Protein AF-A0A1I7JAF0-F1 (afdb_monomer_lite)

Structure (mmCIF, N/CA/C/O backbone):
data_AF-A0A1I7JAF0-F1
#
_entry.id   AF-A0A1I7JAF0-F1
#
loop_
_atom_site.group_PDB
_atom_site.id
_atom_site.type_symbol
_atom_site.label_atom_id
_atom_site.label_alt_id
_atom_site.label_comp_id
_atom_site.label_asym_id
_atom_site.label_entity_id
_atom_site.label_seq_id
_atom_site.pdbx_PDB_ins_code
_atom_site.Cartn_x
_atom_site.Cartn_y
_atom_site.Cartn_z
_atom_site.occupancy
_atom_site.B_iso_or_equiv
_atom_site.auth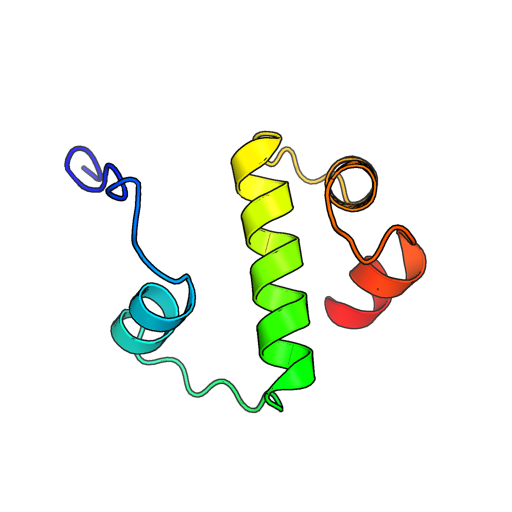_seq_id
_atom_site.auth_comp_id
_atom_site.auth_asym_id
_atom_site.auth_atom_id
_atom_site.pdbx_PDB_model_num
ATOM 1 N N . MET A 1 1 ? -17.197 -5.610 15.827 1.00 39.81 1 MET A N 1
ATOM 2 C CA . MET A 1 1 ? -16.860 -4.332 16.495 1.00 39.81 1 MET A CA 1
ATOM 3 C C . MET A 1 1 ? -15.345 -4.176 16.507 1.00 39.81 1 MET A C 1
ATOM 5 O O . MET A 1 1 ? -14.690 -4.805 17.323 1.00 39.81 1 MET A O 1
ATOM 9 N N . PHE A 1 2 ? -14.781 -3.379 15.596 1.00 40.34 2 PHE A N 1
ATOM 10 C CA . PHE A 1 2 ? -13.341 -3.056 15.538 1.00 40.34 2 PHE A CA 1
ATOM 11 C C . PHE A 1 2 ? -12.994 -1.855 16.439 1.00 40.34 2 PHE A C 1
ATOM 13 O O . PHE A 1 2 ? -12.259 -0.957 16.047 1.00 40.34 2 PHE A O 1
ATOM 20 N N . GLN A 1 3 ? -13.592 -1.777 17.630 1.00 45.66 3 GLN A N 1
ATOM 21 C CA . GLN A 1 3 ? -13.504 -0.576 18.473 1.00 45.66 3 GLN A CA 1
ATOM 22 C C . GLN A 1 3 ? -12.215 -0.490 19.306 1.00 45.66 3 GLN A C 1
ATOM 24 O O . GLN A 1 3 ? -11.937 0.565 19.861 1.00 45.66 3 GLN A O 1
ATOM 2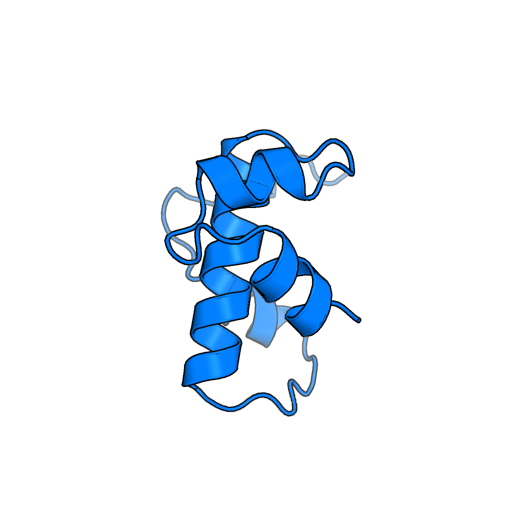9 N N . ASN A 1 4 ? -11.389 -1.545 19.321 1.00 43.22 4 ASN A N 1
ATOM 30 C CA . ASN A 1 4 ? -10.139 -1.582 20.094 1.00 43.22 4 ASN A CA 1
ATOM 31 C C . ASN A 1 4 ? -8.869 -1.644 19.227 1.00 43.22 4 ASN A C 1
ATOM 33 O O . ASN A 1 4 ? -7.768 -1.738 19.757 1.00 43.22 4 ASN A O 1
ATOM 37 N N . THR A 1 5 ? -8.987 -1.564 17.901 1.00 50.12 5 THR A N 1
ATOM 38 C CA . THR A 1 5 ? -7.846 -1.443 16.978 1.00 50.12 5 THR A CA 1
ATOM 39 C C . THR A 1 5 ? -7.525 0.023 16.714 1.00 50.12 5 THR A C 1
ATOM 41 O O . THR A 1 5 ? -7.351 0.432 15.568 1.00 50.12 5 THR A O 1
ATOM 44 N N . ILE A 1 6 ? -7.450 0.840 17.771 1.00 50.84 6 ILE A N 1
ATOM 45 C CA . ILE A 1 6 ? -6.674 2.076 17.676 1.00 50.84 6 ILE A CA 1
ATOM 46 C C . ILE A 1 6 ? -5.231 1.601 17.600 1.00 50.84 6 ILE A C 1
ATOM 48 O O . ILE A 1 6 ? -4.607 1.240 18.595 1.00 50.84 6 ILE A O 1
ATOM 52 N N . ILE A 1 7 ? -4.781 1.479 16.361 1.00 50.00 7 ILE A N 1
ATOM 53 C CA . ILE A 1 7 ? -3.412 1.244 15.955 1.00 50.00 7 ILE A CA 1
ATOM 54 C C . ILE A 1 7 ? -2.566 2.260 16.741 1.00 50.00 7 ILE A C 1
ATOM 56 O O . ILE A 1 7 ? -2.605 3.452 16.454 1.00 50.00 7 ILE A O 1
ATOM 60 N N . SER A 1 8 ? -1.912 1.787 17.813 1.00 47.72 8 SER A N 1
ATOM 61 C CA . SER A 1 8 ? -0.894 2.509 18.597 1.00 47.72 8 SER A CA 1
ATOM 62 C C . SER A 1 8 ? -0.007 3.316 17.652 1.00 47.72 8 SER A C 1
ATOM 64 O O . SER A 1 8 ? 0.278 2.805 16.587 1.00 47.72 8 SER A O 1
ATOM 66 N N . ASN A 1 9 ? 0.472 4.513 18.008 1.00 53.09 9 ASN A N 1
ATOM 67 C CA . ASN A 1 9 ? 1.325 5.345 17.131 1.00 53.09 9 ASN A CA 1
ATOM 68 C C . ASN A 1 9 ? 2.618 4.659 16.628 1.00 53.09 9 ASN A C 1
ATOM 70 O O . ASN A 1 9 ? 3.294 5.195 15.756 1.00 53.09 9 ASN A O 1
ATOM 74 N N . GLU A 1 10 ? 2.935 3.468 17.133 1.00 61.00 10 GLU A N 1
ATOM 75 C CA . GLU A 1 10 ? 3.769 2.489 16.442 1.00 61.00 10 GLU A CA 1
ATOM 76 C C . GLU A 1 10 ? 2.979 1.200 16.192 1.00 61.00 10 GLU A C 1
ATOM 78 O O . GLU A 1 10 ? 2.653 0.460 17.132 1.00 61.00 10 GLU A O 1
ATOM 83 N N . PRO A 1 11 ? 2.753 0.874 14.913 1.00 56.56 11 PRO A N 1
ATOM 84 C CA . PRO A 1 11 ? 2.981 -0.491 14.476 1.00 56.56 11 PRO A CA 1
ATOM 85 C C . PRO A 1 11 ? 3.485 -0.450 13.036 1.00 56.56 11 PRO A C 1
ATOM 87 O O . PRO A 1 11 ? 2.779 -0.033 12.116 1.00 56.56 11 PRO A O 1
ATOM 90 N N . SER A 1 12 ? 4.714 -0.901 12.809 1.00 68.12 12 SER A N 1
ATOM 91 C CA . SER A 1 12 ? 5.173 -1.062 11.434 1.00 68.12 12 SER A CA 1
ATOM 92 C C . SER A 1 12 ? 4.104 -1.832 10.651 1.00 68.12 12 SER A C 1
ATOM 94 O O . SER A 1 12 ? 3.619 -2.872 11.106 1.00 68.12 12 SER A O 1
ATOM 96 N N . ILE A 1 13 ? 3.687 -1.302 9.499 1.00 71.50 13 ILE A N 1
ATOM 97 C CA . ILE A 1 13 ? 2.729 -1.959 8.596 1.00 71.50 13 ILE A CA 1
ATOM 98 C C . ILE A 1 13 ? 3.160 -3.414 8.331 1.00 71.50 13 ILE A C 1
ATOM 100 O O . ILE A 1 13 ? 2.334 -4.307 8.180 1.00 71.50 13 ILE A O 1
ATOM 104 N N . TYR A 1 14 ? 4.464 -3.672 8.412 1.00 68.88 14 TYR A N 1
ATOM 105 C CA . TYR A 1 14 ? 5.078 -4.991 8.458 1.00 68.88 14 TYR A CA 1
ATOM 106 C C . TYR A 1 14 ? 4.514 -5.940 9.534 1.00 68.88 14 TYR A C 1
ATOM 108 O O . TYR A 1 14 ? 4.195 -7.088 9.237 1.00 68.88 14 TYR A O 1
ATOM 116 N N . LYS A 1 15 ? 4.353 -5.494 10.788 1.00 73.69 15 LYS A N 1
ATOM 117 C CA . LYS A 1 15 ? 3.755 -6.308 11.860 1.00 73.69 15 LYS A CA 1
ATOM 118 C C . LYS A 1 15 ? 2.296 -6.636 11.554 1.00 73.69 15 LYS A C 1
ATOM 120 O O . LYS A 1 15 ? 1.875 -7.765 11.786 1.00 73.69 15 LYS A O 1
ATOM 125 N N . PHE A 1 16 ? 1.555 -5.672 11.011 1.00 77.38 16 PHE A N 1
ATOM 126 C CA . PHE A 1 16 ? 0.180 -5.885 10.567 1.00 77.38 16 PHE A CA 1
ATOM 127 C C . PHE A 1 16 ? 0.118 -6.924 9.438 1.00 77.38 16 PHE A C 1
ATOM 129 O O . PHE A 1 16 ? -0.644 -7.882 9.523 1.00 77.38 16 PHE A O 1
ATOM 136 N N . PHE A 1 17 ? 0.987 -6.809 8.435 1.00 74.88 17 PHE A N 1
ATOM 137 C CA . PHE A 1 17 ? 1.109 -7.782 7.351 1.00 74.88 17 PHE A CA 1
ATOM 138 C C . PHE A 1 17 ? 1.471 -9.189 7.828 1.00 74.88 17 PHE A C 1
ATOM 140 O O . PHE A 1 17 ? 0.829 -10.147 7.402 1.00 74.88 17 PHE A O 1
ATOM 147 N N . ASN A 1 18 ? 2.413 -9.319 8.764 1.00 73.00 18 ASN A N 1
ATOM 148 C CA . ASN A 1 18 ? 2.752 -10.612 9.359 1.00 73.00 18 ASN A CA 1
ATOM 149 C C . ASN A 1 18 ? 1.582 -11.214 10.149 1.00 73.00 18 ASN A C 1
ATOM 151 O O . ASN A 1 18 ? 1.366 -12.420 10.098 1.00 73.00 18 ASN A O 1
ATOM 155 N N . GLN A 1 19 ? 0.808 -10.395 10.869 1.00 82.94 19 GLN A N 1
ATOM 156 C CA . GLN A 1 19 ? -0.373 -10.862 11.606 1.00 82.94 19 GLN A CA 1
ATOM 157 C C . GLN A 1 19 ? -1.501 -11.332 10.687 1.00 82.94 19 GLN A C 1
ATOM 159 O O . GLN A 1 19 ? -2.238 -12.244 11.051 1.00 82.94 19 GLN A O 1
ATOM 164 N N . LEU A 1 20 ? -1.634 -10.725 9.507 1.00 81.31 20 LEU A N 1
ATOM 165 C CA . LEU A 1 20 ? -2.606 -11.147 8.503 1.00 81.31 20 LEU A CA 1
ATOM 166 C C . LEU A 1 20 ? -2.252 -12.490 7.849 1.00 81.31 20 LEU A C 1
ATOM 168 O O . LEU A 1 20 ? -3.099 -13.056 7.165 1.00 81.31 20 LEU A O 1
ATOM 172 N N . ASN A 1 21 ? -1.038 -13.007 8.084 1.00 76.25 21 ASN A N 1
ATOM 173 C CA . ASN A 1 21 ? -0.557 -14.284 7.559 1.00 76.25 21 ASN A CA 1
ATOM 174 C C . ASN A 1 21 ? -0.704 -14.390 6.029 1.00 76.25 21 ASN A C 1
ATOM 176 O O . ASN A 1 21 ? -1.086 -15.431 5.496 1.00 76.25 21 ASN A O 1
ATOM 180 N N . PHE A 1 22 ? -0.444 -13.280 5.331 1.00 75.94 22 PHE A N 1
ATOM 181 C CA . PHE A 1 22 ? -0.382 -13.250 3.875 1.00 75.94 22 PHE A CA 1
ATOM 182 C C . PHE A 1 22 ? 1.043 -13.518 3.403 1.00 75.94 22 PHE A C 1
ATOM 184 O O . PHE A 1 22 ? 1.984 -12.845 3.830 1.00 75.94 22 PHE A O 1
ATOM 191 N N . ASP A 1 23 ? 1.185 -14.432 2.447 1.00 73.25 23 ASP A N 1
ATOM 192 C CA . ASP A 1 23 ? 2.434 -14.620 1.719 1.00 73.25 23 ASP A CA 1
ATOM 193 C C . ASP A 1 23 ? 2.603 -13.482 0.702 1.00 73.25 23 ASP A C 1
ATOM 195 O O . ASP A 1 23 ? 2.163 -13.553 -0.448 1.00 73.25 23 ASP A O 1
ATOM 199 N N . PHE A 1 24 ? 3.220 -12.379 1.131 1.00 75.06 24 PHE A N 1
ATOM 200 C CA . PHE A 1 24 ? 3.590 -11.300 0.220 1.00 75.06 24 PHE A CA 1
ATOM 201 C C . PHE A 1 24 ? 4.797 -11.728 -0.616 1.00 75.06 24 PHE A C 1
ATOM 203 O O . PHE A 1 24 ? 5.940 -11.631 -0.174 1.00 75.06 24 PHE A O 1
ATOM 210 N N . TYR A 1 25 ? 4.561 -12.128 -1.865 1.00 85.00 25 TYR A N 1
ATOM 211 C CA . TYR A 1 25 ? 5.616 -12.362 -2.860 1.00 85.00 25 TYR A CA 1
ATOM 212 C C . TYR A 1 25 ? 6.177 -11.042 -3.419 1.00 85.00 25 TYR A C 1
ATOM 214 O O . TYR A 1 25 ? 6.253 -10.828 -4.628 1.00 85.00 25 TYR A O 1
ATOM 222 N N . LEU A 1 26 ? 6.533 -10.125 -2.519 1.00 84.12 26 LEU A N 1
ATOM 223 C CA . LEU A 1 26 ? 7.069 -8.807 -2.823 1.00 84.12 26 LEU A CA 1
ATOM 224 C C . LEU A 1 26 ? 8.516 -8.719 -2.344 1.00 84.12 26 LEU A C 1
ATOM 226 O O . LEU A 1 26 ? 8.864 -9.132 -1.242 1.00 84.12 26 LEU A O 1
ATOM 230 N N . THR A 1 27 ? 9.367 -8.123 -3.167 1.00 89.50 27 THR A N 1
ATOM 231 C CA . THR A 1 27 ? 10.733 -7.768 -2.773 1.00 89.50 27 THR A CA 1
ATOM 232 C C . THR A 1 27 ? 10.724 -6.672 -1.700 1.00 89.50 27 THR A C 1
ATOM 234 O O . THR A 1 27 ? 9.779 -5.886 -1.603 1.00 89.50 27 THR A O 1
ATOM 237 N N . ASN A 1 28 ? 11.809 -6.542 -0.930 1.00 84.19 28 ASN A N 1
ATOM 238 C CA . ASN A 1 28 ? 11.929 -5.493 0.097 1.00 84.19 28 ASN A CA 1
ATOM 239 C C . ASN A 1 28 ? 11.628 -4.066 -0.429 1.00 84.19 28 ASN A C 1
ATOM 241 O O . ASN A 1 28 ? 10.909 -3.326 0.247 1.00 84.19 28 ASN A O 1
ATOM 245 N N . PRO A 1 29 ? 12.088 -3.653 -1.632 1.00 86.44 29 PRO A N 1
ATOM 246 C CA . PRO A 1 29 ? 11.703 -2.361 -2.205 1.00 86.44 29 PRO A CA 1
ATOM 247 C C . PRO A 1 29 ? 10.203 -2.232 -2.494 1.00 86.44 29 PRO A C 1
ATOM 249 O O . PRO A 1 29 ? 9.627 -1.166 -2.285 1.00 86.44 29 PRO A O 1
ATOM 252 N N . GLN A 1 30 ? 9.554 -3.305 -2.951 1.00 86.56 30 GLN A N 1
ATOM 253 C CA . GLN A 1 30 ? 8.112 -3.315 -3.211 1.00 86.56 30 GLN A CA 1
ATOM 254 C C . GLN A 1 30 ? 7.303 -3.236 -1.912 1.00 86.56 30 GLN A C 1
ATOM 256 O O . GLN A 1 30 ? 6.321 -2.499 -1.859 1.00 86.56 30 GLN A O 1
ATOM 261 N N . LEU A 1 31 ? 7.750 -3.906 -0.846 1.00 85.31 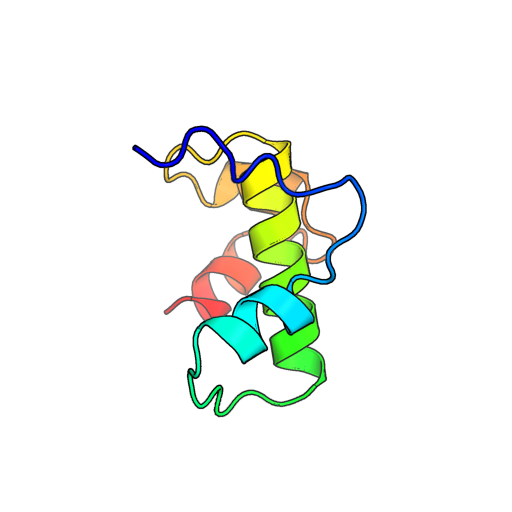31 LEU A N 1
ATOM 262 C CA . LEU A 1 31 ? 7.150 -3.784 0.487 1.00 85.31 31 LEU A CA 1
ATOM 263 C C . LEU A 1 31 ? 7.234 -2.348 1.014 1.00 85.31 31 LEU A C 1
ATOM 265 O O . LEU A 1 31 ? 6.240 -1.810 1.494 1.00 85.31 31 LEU A O 1
ATOM 269 N N . LYS A 1 32 ? 8.381 -1.681 0.839 1.00 84.19 32 LYS A N 1
ATOM 270 C CA . LYS A 1 32 ? 8.541 -0.264 1.199 1.00 84.19 32 LYS A CA 1
ATOM 271 C C . LYS A 1 32 ? 7.624 0.652 0.380 1.00 84.19 32 LYS A C 1
ATOM 273 O O . LYS A 1 32 ? 7.106 1.642 0.895 1.00 84.19 32 LYS A O 1
ATOM 278 N N . HIS A 1 33 ? 7.410 0.344 -0.900 1.00 87.00 33 HIS A N 1
ATOM 279 C CA . HIS A 1 33 ? 6.441 1.067 -1.725 1.00 87.00 33 HIS A CA 1
ATOM 280 C C . HIS A 1 33 ? 5.007 0.886 -1.225 1.00 87.00 33 HIS A C 1
ATOM 282 O O . HIS A 1 33 ? 4.288 1.878 -1.095 1.00 87.00 33 HIS A O 1
ATOM 288 N N . LEU A 1 34 ? 4.618 -0.347 -0.904 1.00 87.31 34 LEU A N 1
ATOM 289 C CA . LEU A 1 34 ? 3.306 -0.669 -0.353 1.00 87.31 34 LEU A CA 1
ATOM 290 C C . LEU A 1 34 ? 3.065 0.036 0.990 1.00 87.31 34 LEU A C 1
ATOM 292 O O . LEU A 1 34 ? 2.017 0.649 1.180 1.00 87.31 34 LEU A O 1
ATOM 296 N N . GLU A 1 35 ? 4.054 0.020 1.884 1.00 85.56 35 GLU A N 1
ATOM 297 C CA . GLU A 1 35 ? 4.012 0.723 3.169 1.00 85.56 35 GLU A CA 1
ATOM 298 C C . GLU A 1 35 ? 3.775 2.228 2.985 1.00 85.56 35 GLU A C 1
ATOM 300 O O . GLU A 1 35 ? 2.865 2.795 3.588 1.00 85.56 35 GLU A O 1
ATOM 305 N N . ASN A 1 36 ? 4.534 2.874 2.096 1.00 85.81 36 ASN A N 1
ATOM 306 C CA . ASN A 1 36 ? 4.365 4.295 1.790 1.00 85.81 36 ASN A CA 1
ATOM 307 C C . ASN A 1 36 ? 2.966 4.622 1.247 1.00 85.81 36 ASN A C 1
ATOM 309 O O . ASN A 1 36 ? 2.384 5.646 1.604 1.00 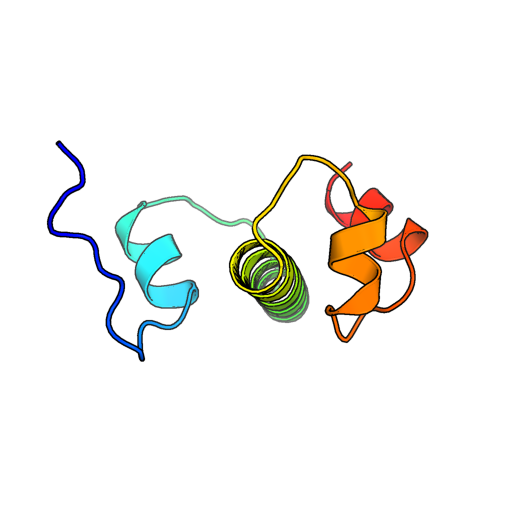85.81 36 ASN A O 1
ATOM 313 N N . ILE A 1 37 ? 2.433 3.761 0.378 1.00 88.06 37 ILE A N 1
ATOM 314 C CA . ILE A 1 37 ? 1.103 3.915 -0.214 1.00 88.06 37 ILE A CA 1
ATOM 315 C C . ILE A 1 37 ? 0.013 3.803 0.865 1.00 88.06 37 ILE A C 1
ATOM 317 O O . ILE A 1 37 ? -0.875 4.652 0.924 1.00 88.06 37 ILE A O 1
ATOM 321 N N . ILE A 1 38 ? 0.092 2.805 1.748 1.00 86.81 38 ILE A N 1
ATOM 322 C CA . ILE A 1 38 ? -0.884 2.611 2.831 1.00 86.81 38 ILE A CA 1
ATOM 323 C C . ILE A 1 38 ? -0.793 3.735 3.866 1.00 86.81 38 ILE A C 1
ATOM 325 O O . ILE A 1 38 ? -1.823 4.272 4.267 1.00 86.81 38 ILE A O 1
ATOM 329 N N . ASN A 1 39 ? 0.414 4.156 4.249 1.00 86.31 39 ASN A N 1
ATOM 330 C CA . ASN A 1 39 ? 0.600 5.293 5.153 1.00 86.31 39 ASN A CA 1
ATOM 331 C C . ASN A 1 39 ? -0.021 6.577 4.586 1.00 86.31 39 ASN A C 1
ATOM 333 O O . ASN A 1 39 ? -0.716 7.296 5.305 1.00 86.31 39 ASN A O 1
ATOM 337 N N . ALA A 1 40 ? 0.166 6.846 3.290 1.00 86.38 40 ALA A N 1
ATOM 338 C CA . ALA A 1 40 ? -0.465 7.976 2.612 1.00 86.38 40 ALA A CA 1
ATOM 339 C C . ALA A 1 40 ? -2.001 7.849 2.583 1.00 86.38 40 ALA A C 1
ATOM 341 O O . ALA A 1 40 ? -2.702 8.823 2.859 1.00 86.38 40 ALA A O 1
ATOM 342 N N . MET A 1 41 ? -2.529 6.648 2.318 1.00 87.44 41 MET A N 1
ATOM 343 C CA . MET A 1 41 ? -3.970 6.368 2.358 1.00 87.44 41 MET A CA 1
ATOM 344 C C . MET A 1 41 ? -4.584 6.637 3.734 1.00 87.44 41 MET A C 1
ATOM 346 O O . MET A 1 41 ? -5.617 7.300 3.826 1.00 87.44 41 MET A O 1
ATOM 350 N N . ILE A 1 42 ? -3.952 6.143 4.800 1.00 86.12 42 ILE A N 1
ATOM 351 C CA . ILE A 1 42 ? -4.420 6.337 6.176 1.00 86.12 42 ILE A CA 1
ATOM 352 C C . ILE A 1 42 ? -4.339 7.818 6.554 1.00 86.12 42 ILE A C 1
ATOM 354 O O . ILE A 1 42 ? -5.317 8.371 7.049 1.00 86.12 42 ILE A O 1
ATOM 358 N N . SER A 1 43 ? -3.215 8.479 6.260 1.00 84.81 43 SER A N 1
ATOM 359 C CA . SER A 1 43 ? -2.986 9.881 6.642 1.00 84.81 43 SER A CA 1
ATOM 360 C C . SER A 1 43 ? -3.963 10.849 5.976 1.00 84.81 43 SER A C 1
ATOM 362 O O . SER A 1 43 ? -4.387 11.820 6.598 1.00 84.81 43 SER A O 1
ATOM 364 N N . LYS A 1 44 ? -4.334 10.602 4.713 1.00 84.19 44 LYS A N 1
ATOM 365 C CA . LYS A 1 44 ? -5.320 11.427 3.999 1.00 84.19 44 LYS A CA 1
ATOM 366 C C . LYS A 1 44 ? -6.765 11.096 4.391 1.00 84.19 44 LYS A C 1
ATOM 368 O O . LYS A 1 44 ? -7.635 11.949 4.241 1.00 84.19 44 LYS A O 1
ATOM 373 N N . GLY A 1 45 ? -7.024 9.867 4.843 1.00 83.81 45 GLY A N 1
ATOM 374 C CA . GLY A 1 45 ? -8.366 9.293 4.930 1.00 83.81 45 GLY A CA 1
ATOM 375 C C . GLY A 1 45 ? -8.835 8.804 3.559 1.00 83.81 45 GLY A C 1
ATOM 376 O O . GLY A 1 45 ? -9.482 9.533 2.810 1.00 83.81 45 GLY A O 1
ATOM 377 N N . PHE A 1 46 ? -8.463 7.572 3.209 1.00 83.00 46 PHE A N 1
ATOM 378 C CA . PHE A 1 46 ? -8.679 7.014 1.875 1.00 83.00 46 PHE A CA 1
ATOM 379 C C . PHE A 1 46 ? -10.139 7.097 1.409 1.00 83.00 46 PHE A C 1
ATOM 381 O O . PHE A 1 46 ? -11.050 6.578 2.048 1.00 83.00 46 PHE A O 1
ATOM 388 N N . ASN A 1 47 ? -10.334 7.708 0.240 1.00 87.25 47 ASN A N 1
ATOM 389 C CA . ASN A 1 47 ? -11.636 7.936 -0.393 1.00 87.25 47 ASN A CA 1
ATOM 390 C C . ASN A 1 47 ? -11.755 7.264 -1.779 1.00 87.25 47 ASN A C 1
ATOM 392 O O . ASN A 1 47 ? -12.642 7.609 -2.558 1.00 87.25 47 ASN A O 1
ATOM 396 N N . GLY A 1 48 ? -10.829 6.361 -2.129 1.00 84.00 48 GLY A N 1
ATOM 397 C CA . GLY A 1 48 ? -10.768 5.721 -3.448 1.00 84.00 48 GLY A CA 1
ATOM 398 C C . GLY A 1 48 ? -9.918 6.448 -4.499 1.00 84.00 48 GLY A C 1
ATOM 399 O O . GLY A 1 48 ? -9.661 5.883 -5.562 1.00 84.00 48 GLY A O 1
ATOM 400 N N . LYS A 1 49 ? -9.446 7.677 -4.247 1.00 88.62 49 LYS A N 1
ATOM 401 C CA . LYS A 1 49 ? -8.689 8.459 -5.238 1.00 88.62 49 LYS A CA 1
ATOM 402 C C . LYS A 1 49 ? -7.179 8.276 -5.096 1.00 88.62 49 LYS A C 1
ATOM 404 O O . LYS A 1 49 ? -6.565 8.701 -4.123 1.00 88.62 49 LYS A O 1
ATOM 409 N N . ILE A 1 50 ? -6.550 7.726 -6.137 1.00 87.19 50 ILE A N 1
ATOM 410 C CA . ILE A 1 50 ? -5.085 7.546 -6.192 1.00 87.19 50 ILE A CA 1
ATOM 411 C C . ILE A 1 50 ? -4.329 8.883 -6.253 1.00 87.19 50 ILE A C 1
ATOM 413 O O . ILE A 1 50 ? -3.191 8.963 -5.795 1.00 87.19 50 ILE A O 1
ATOM 417 N N . SER A 1 51 ? -4.945 9.940 -6.795 1.00 85.81 51 SER A N 1
ATOM 418 C CA . SER A 1 51 ? -4.376 11.297 -6.770 1.00 85.81 51 SER A CA 1
ATOM 419 C C . SER A 1 51 ? -4.049 11.746 -5.351 1.00 85.81 51 SER A C 1
ATOM 421 O O . SER A 1 51 ? -2.970 12.274 -5.109 1.00 85.81 51 SER A O 1
ATOM 423 N N . ASP A 1 52 ? -4.946 11.454 -4.417 1.00 84.00 52 ASP A N 1
ATOM 424 C CA . ASP A 1 52 ? -4.872 11.945 -3.047 1.00 84.00 52 ASP A CA 1
ATOM 425 C C . ASP A 1 52 ? -3.767 11.207 -2.265 1.00 84.00 52 ASP A C 1
ATOM 427 O O . ASP A 1 52 ? -3.154 11.765 -1.359 1.00 84.00 52 ASP A O 1
ATOM 431 N N . ILE A 1 53 ? -3.454 9.970 -2.671 1.00 87.00 53 ILE A N 1
ATOM 432 C CA . ILE A 1 53 ? -2.303 9.196 -2.183 1.00 87.00 53 ILE A CA 1
ATOM 433 C C . ILE A 1 53 ? -0.998 9.774 -2.744 1.00 87.00 53 ILE A C 1
ATOM 435 O O . ILE A 1 53 ? -0.021 9.913 -2.013 1.00 87.00 53 ILE A O 1
ATOM 439 N N . ALA A 1 54 ? -0.971 10.119 -4.035 1.00 85.25 54 ALA A N 1
ATOM 440 C CA . ALA A 1 54 ? 0.218 10.643 -4.708 1.00 85.25 54 ALA A CA 1
ATOM 441 C C . ALA A 1 54 ? 0.690 11.994 -4.139 1.00 85.25 54 ALA A C 1
ATOM 443 O O . ALA A 1 54 ? 1.882 12.288 -4.192 1.00 85.25 54 ALA A O 1
ATOM 444 N N . GLU A 1 55 ? -0.220 12.788 -3.566 1.00 82.75 55 GLU A N 1
ATOM 445 C CA . GLU A 1 55 ? 0.113 14.030 -2.853 1.00 82.75 55 GLU A CA 1
ATOM 446 C C . GLU A 1 55 ? 0.967 13.793 -1.599 1.00 82.75 55 GLU A C 1
ATOM 448 O O . GLU A 1 55 ? 1.794 14.636 -1.255 1.00 82.75 55 GLU A O 1
ATOM 453 N N . LEU A 1 56 ? 0.772 12.659 -0.916 1.00 81.25 56 LEU A N 1
ATOM 454 C CA . LEU A 1 56 ? 1.407 12.363 0.373 1.00 81.25 56 LEU A CA 1
ATOM 455 C C . LEU A 1 56 ? 2.512 11.305 0.282 1.00 81.25 56 LEU A C 1
ATOM 457 O O . LEU A 1 56 ? 3.435 11.303 1.096 1.00 81.25 56 LEU A O 1
ATOM 461 N N . ALA A 1 57 ? 2.442 10.395 -0.690 1.00 79.06 57 ALA A N 1
ATOM 462 C CA . ALA A 1 57 ? 3.440 9.352 -0.860 1.00 79.06 57 ALA A CA 1
ATOM 463 C C . ALA A 1 57 ? 4.760 9.933 -1.416 1.00 79.06 57 ALA A C 1
ATOM 465 O O . ALA A 1 57 ? 4.743 10.731 -2.358 1.00 79.06 57 ALA A O 1
ATOM 466 N N . PRO A 1 58 ? 5.936 9.472 -0.941 1.00 70.44 58 PRO A N 1
ATOM 467 C CA . PRO A 1 58 ? 7.231 9.859 -1.511 1.00 70.44 58 PRO A CA 1
ATOM 468 C C . PRO A 1 58 ? 7.343 9.516 -3.005 1.00 70.44 58 PRO A C 1
ATOM 470 O O . PRO A 1 58 ? 8.009 10.214 -3.769 1.00 70.44 58 PRO A O 1
ATOM 473 N N . ALA A 1 59 ? 6.654 8.453 -3.436 1.00 65.81 59 ALA A N 1
ATOM 474 C CA . ALA A 1 59 ? 6.446 8.113 -4.838 1.00 65.81 59 ALA A CA 1
ATOM 475 C C . ALA A 1 59 ? 5.357 9.024 -5.440 1.00 65.81 59 ALA A C 1
ATOM 477 O O . ALA A 1 59 ? 4.224 8.605 -5.654 1.00 65.81 59 ALA A O 1
ATOM 478 N N . ARG A 1 60 ? 5.715 10.286 -5.704 1.00 66.50 60 ARG A N 1
ATOM 479 C CA . ARG A 1 60 ? 4.790 11.383 -6.064 1.00 66.50 60 ARG A CA 1
ATOM 480 C C . ARG A 1 60 ? 4.004 11.197 -7.365 1.00 66.50 60 ARG 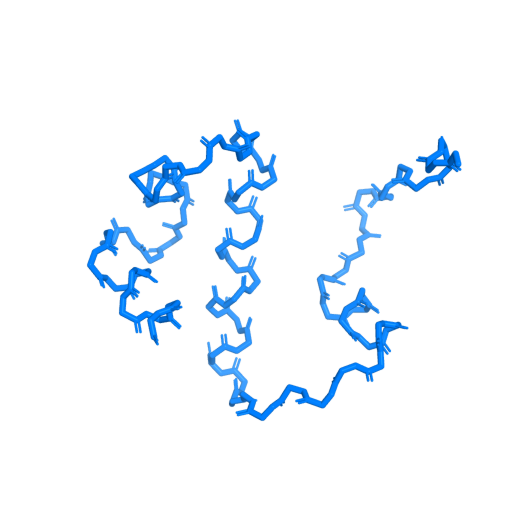A C 1
ATOM 482 O O . ARG A 1 60 ? 3.066 11.940 -7.641 1.00 66.50 60 ARG A O 1
ATOM 489 N N . HIS A 1 61 ? 4.385 10.246 -8.215 1.00 79.00 61 HIS A N 1
ATOM 490 C CA . HIS A 1 61 ? 3.715 10.060 -9.498 1.00 79.00 61 HIS A CA 1
ATOM 491 C C . HIS A 1 61 ? 2.544 9.088 -9.364 1.00 79.00 61 HIS A C 1
ATOM 493 O O . HIS A 1 61 ? 2.740 7.884 -9.193 1.00 79.00 61 HIS A O 1
ATOM 499 N N . ARG A 1 62 ? 1.323 9.607 -9.556 1.00 80.06 62 ARG A N 1
ATOM 500 C CA . ARG A 1 62 ? 0.078 8.821 -9.642 1.00 80.06 62 ARG A CA 1
ATOM 501 C C . ARG A 1 62 ? 0.234 7.584 -10.532 1.00 80.06 62 ARG A C 1
ATOM 503 O O . ARG A 1 62 ? -0.240 6.511 -10.173 1.00 80.06 62 ARG A O 1
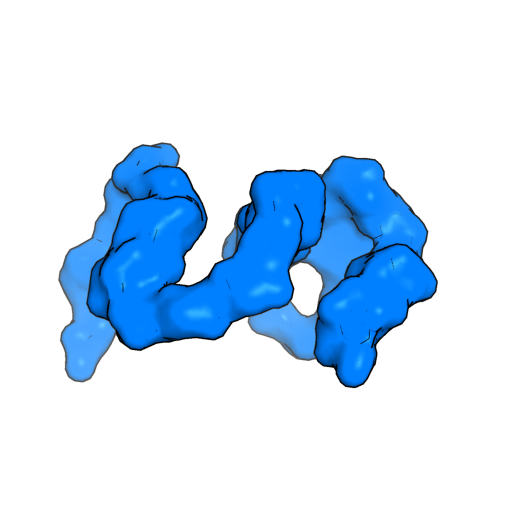ATOM 510 N N . THR A 1 63 ? 0.911 7.721 -11.672 1.00 82.25 63 THR A N 1
ATOM 511 C CA . THR A 1 63 ? 1.147 6.630 -12.629 1.00 82.25 63 THR A CA 1
ATOM 512 C C . THR A 1 63 ? 1.971 5.495 -12.026 1.00 82.25 63 THR A C 1
ATOM 514 O O . THR A 1 63 ? 1.691 4.335 -12.304 1.00 82.25 63 THR A O 1
ATOM 517 N N . SER A 1 64 ? 2.951 5.805 -11.175 1.00 84.44 64 SER A N 1
ATOM 518 C CA . SER A 1 64 ? 3.776 4.800 -10.500 1.00 84.44 64 SER A CA 1
ATOM 519 C C . SER A 1 64 ? 2.982 4.037 -9.443 1.00 84.44 64 SER A C 1
ATOM 521 O O . SER A 1 64 ? 3.069 2.817 -9.396 1.00 84.44 64 SER A O 1
ATOM 523 N N . ILE A 1 65 ? 2.162 4.736 -8.649 1.00 85.94 65 ILE A N 1
ATOM 524 C CA . ILE A 1 65 ? 1.265 4.096 -7.671 1.00 85.94 65 ILE A CA 1
ATOM 525 C C . ILE A 1 65 ? 0.231 3.227 -8.392 1.00 85.94 65 ILE A C 1
ATOM 527 O O . ILE A 1 65 ? 0.014 2.084 -8.014 1.00 85.94 65 ILE A O 1
ATOM 531 N N . THR A 1 66 ? -0.365 3.744 -9.468 1.00 85.94 66 THR A N 1
ATOM 532 C CA . THR A 1 66 ? -1.357 2.999 -10.258 1.00 85.94 66 THR A CA 1
ATOM 533 C C . THR A 1 66 ? -0.737 1.741 -10.861 1.00 85.94 66 THR A C 1
ATOM 535 O O . THR A 1 66 ? -1.319 0.678 -10.726 1.00 85.94 66 THR A O 1
ATOM 538 N N . ARG A 1 67 ? 0.465 1.841 -11.449 1.00 88.69 67 ARG A N 1
ATOM 539 C CA . ARG A 1 67 ? 1.200 0.692 -12.002 1.00 88.69 67 ARG A CA 1
ATOM 540 C C . ARG A 1 67 ? 1.577 -0.345 -10.942 1.00 88.69 67 ARG A C 1
ATOM 542 O O . ARG A 1 67 ? 1.698 -1.515 -11.263 1.00 88.69 67 ARG A O 1
ATOM 549 N N . PHE A 1 68 ? 1.827 0.084 -9.707 1.00 88.75 68 PHE A N 1
ATOM 550 C CA . PHE A 1 68 ? 2.136 -0.831 -8.610 1.00 88.75 68 PHE A CA 1
ATOM 551 C C . PHE A 1 68 ? 0.906 -1.632 -8.152 1.00 88.75 68 PHE A C 1
ATOM 553 O O . PHE A 1 68 ? 1.057 -2.754 -7.686 1.00 88.75 68 PHE A O 1
ATOM 560 N N . LEU A 1 69 ? -0.290 -1.044 -8.255 1.00 86.62 69 LEU A N 1
ATOM 561 C CA . LEU A 1 69 ? -1.548 -1.641 -7.789 1.00 86.62 69 LEU A CA 1
ATOM 562 C C . LEU A 1 69 ? -2.320 -2.411 -8.873 1.00 86.62 69 LEU A C 1
ATOM 564 O O . LEU A 1 69 ? -3.283 -3.098 -8.540 1.00 86.62 69 LEU A O 1
ATOM 568 N N . SER A 1 70 ? -1.951 -2.242 -10.143 1.00 85.75 70 SER A N 1
ATOM 569 C CA . SER A 1 70 ? -2.501 -2.961 -11.302 1.00 85.75 70 SER A CA 1
ATOM 570 C C . SER A 1 70 ? -1.822 -4.305 -11.501 1.00 85.75 70 SER A C 1
ATOM 572 O O . SER A 1 70 ? -2.550 -5.288 -11.743 1.00 85.75 70 SER A O 1
#

Secondary structure (DSSP, 8-state):
--TT----S---HHHHHHHTT------HHHHHHHHHHHHHHHHHT--S-HHHHHTTSSS--HHHHHHHH-

Foldseek 3Di:
DCPPPPPPPDDQVVVVVVVVVDPPPDDPVLVVQVSLQVVQCVVQVHDPDLQSSLVRGPVNDSVVNVVSVD

Sequence (70 aa):
MFQNTIISNEPSIYKFFNQLNFDFYLTNPQLKHLENIINAMISKGFNGKISDIAELAPARHRTSITRFLS

Radius of gyration: 12.91 Å; chains: 1; bounding box: 29×29×33 Å

pLDDT: mean 76.87, std 13.55, range [39.81, 89.5]